Protein AF-A0A8R2BB03-F1 (afdb_monomer_lite)

Organism: Acyrthosiphon pisum (NCBI:txid7029)

Secondary structure (DSSP, 8-state):
-HHHHHHHHHHHHT--HHHHHHHHHHHHHHHHHHHHH-SS--SSHHHHHHT--TTT-HHHHHHHHHHHHS-SSTHHHHHHHHHHHHHS-GGGTT--HHHHHHHHHHHH-TTS---HHHHHHHHHHS--SS----

pLDDT: mean 79.65, std 9.75, range [44.0, 93.25]

Foldseek 3Di:
DVVVVLVVLCVVVVHDSVVLVVVVVVLVVVLVVVQVVDPDDDPDLVVVLVPDDCVSRVSVNVVSVCVVPPPPDCVVVVVLVVVLVVLCDPVCVPPDPVVSVVVSCCVVPVVDDDDPVVVVVVVVPDDDPDDDDD

Radius of gyration: 23.65 Å; chains: 1; bounding box: 50×34×70 Å

Sequence (134 aa):
MMAQFCELISINLNLSEDLVKKYFEGELQLWHTYWTNEKEIPKPSLEAFERCDSETFPIIYNCFLILLTLPATSATAERNFSSLRRLKTWMRSRISEERLNGLALLNCYRNISIDCEEVIDEFAKSKRRMDFVL

Structure (mmCIF, N/CA/C/O backbone):
data_AF-A0A8R2BB03-F1
#
_entry.id   AF-A0A8R2BB03-F1
#
loop_
_atom_site.group_PDB
_atom_site.id
_atom_site.type_symbol
_atom_site.label_atom_id
_atom_site.label_alt_id
_atom_site.label_comp_id
_atom_site.label_asym_id
_atom_site.label_entity_id
_atom_site.label_seq_id
_atom_site.pdbx_PDB_ins_code
_atom_site.Cartn_x
_atom_site.Cartn_y
_atom_site.Cartn_z
_atom_site.occupancy
_atom_site.B_iso_or_equiv
_atom_site.auth_seq_id
_atom_site.auth_comp_id
_atom_site.auth_asym_id
_atom_site.auth_atom_id
_atom_site.pdbx_PDB_model_num
ATOM 1 N N . MET A 1 1 ? 8.710 6.935 9.929 1.00 44.00 1 MET A N 1
ATOM 2 C CA . MET A 1 1 ? 7.558 6.010 9.944 1.00 44.00 1 MET A CA 1
ATOM 3 C C . MET A 1 1 ? 6.254 6.754 10.231 1.00 44.00 1 MET A C 1
ATOM 5 O O . MET A 1 1 ? 5.433 6.782 9.334 1.00 44.00 1 MET A O 1
ATOM 9 N N . MET A 1 2 ? 6.086 7.453 11.369 1.00 45.47 2 MET A N 1
ATOM 10 C CA . MET A 1 2 ? 4.849 8.231 11.626 1.00 45.47 2 MET A CA 1
ATOM 11 C C . MET A 1 2 ? 4.597 9.405 10.665 1.00 45.47 2 MET A C 1
ATOM 13 O O . MET A 1 2 ? 3.457 9.618 10.284 1.00 45.47 2 MET A O 1
ATOM 17 N N . ALA A 1 3 ? 5.633 10.125 10.220 1.00 54.28 3 ALA A N 1
ATOM 18 C CA . ALA A 1 3 ? 5.460 11.224 9.256 1.00 54.28 3 ALA A CA 1
ATOM 19 C C . ALA A 1 3 ? 4.918 10.737 7.896 1.00 54.28 3 ALA A C 1
ATOM 21 O O . ALA A 1 3 ? 3.959 11.288 7.376 1.00 54.28 3 ALA A O 1
ATOM 22 N N . GLN A 1 4 ? 5.460 9.628 7.379 1.00 64.31 4 GLN A N 1
ATOM 23 C CA . GLN A 1 4 ? 4.969 8.997 6.145 1.00 64.31 4 GLN A CA 1
ATOM 24 C C . GLN A 1 4 ? 3.540 8.464 6.291 1.00 64.31 4 GLN A C 1
ATOM 26 O O . GLN A 1 4 ? 2.798 8.424 5.320 1.00 64.31 4 GLN A O 1
ATOM 31 N N . PHE A 1 5 ? 3.154 8.042 7.497 1.00 63.81 5 PHE A N 1
ATOM 32 C CA . PHE A 1 5 ? 1.809 7.550 7.778 1.00 63.81 5 PHE A CA 1
ATOM 33 C C . PHE A 1 5 ? 0.775 8.684 7.747 1.00 63.81 5 PHE A C 1
ATOM 35 O O . PHE A 1 5 ? -0.250 8.556 7.082 1.00 63.81 5 PHE A O 1
ATOM 42 N N . CYS A 1 6 ? 1.073 9.814 8.397 1.00 59.91 6 CYS A N 1
ATOM 43 C CA . CYS A 1 6 ? 0.226 11.006 8.343 1.00 59.91 6 CYS A CA 1
ATOM 44 C C . CYS A 1 6 ? 0.088 11.543 6.914 1.00 59.91 6 CYS A C 1
ATOM 46 O O . CYS A 1 6 ? -1.015 11.868 6.493 1.00 59.91 6 CYS A O 1
ATOM 48 N N . GLU A 1 7 ? 1.179 11.559 6.148 1.00 67.88 7 GLU A N 1
ATOM 49 C CA . GLU A 1 7 ? 1.183 11.999 4.751 1.00 67.88 7 GLU A CA 1
ATOM 50 C C . GLU A 1 7 ? 0.281 11.120 3.865 1.00 67.88 7 GLU A C 1
ATOM 52 O O . GLU A 1 7 ? -0.506 11.628 3.069 1.00 67.88 7 GLU A O 1
ATOM 57 N N . LEU A 1 8 ? 0.316 9.797 4.055 1.00 68.19 8 LEU A N 1
ATOM 58 C CA . LEU A 1 8 ? -0.479 8.834 3.284 1.00 68.19 8 LEU A CA 1
ATOM 59 C C . LEU A 1 8 ? -1.983 8.935 3.594 1.00 68.19 8 LEU A C 1
ATOM 61 O O . LEU A 1 8 ? -2.816 8.799 2.694 1.00 68.19 8 LEU A O 1
ATOM 65 N N . ILE A 1 9 ? -2.330 9.224 4.851 1.00 66.94 9 ILE A N 1
ATOM 66 C CA . ILE A 1 9 ? -3.709 9.508 5.275 1.00 66.94 9 ILE A CA 1
ATOM 67 C C . ILE A 1 9 ? -4.168 10.868 4.737 1.00 66.94 9 ILE A C 1
ATOM 69 O O . ILE A 1 9 ? -5.264 10.966 4.188 1.00 66.94 9 ILE A O 1
ATOM 73 N N . SER A 1 10 ? -3.323 11.898 4.825 1.00 67.38 10 SER A N 1
ATOM 74 C CA . SER A 1 10 ? -3.593 13.231 4.274 1.00 67.38 10 SER A CA 1
ATOM 75 C C . SER A 1 10 ? -3.856 13.204 2.770 1.00 67.38 10 SER A C 1
ATOM 77 O O . SER A 1 10 ? -4.774 13.878 2.309 1.00 67.38 10 SER A O 1
ATOM 79 N N . ILE A 1 11 ? -3.104 12.400 2.011 1.00 69.19 11 ILE A N 1
ATOM 80 C CA . ILE A 1 11 ? -3.303 12.223 0.566 1.00 69.19 11 ILE A CA 1
ATOM 81 C C . ILE A 1 11 ? -4.633 11.518 0.268 1.00 69.19 11 ILE A C 1
ATOM 83 O O . ILE A 1 11 ? -5.375 11.976 -0.595 1.00 69.19 11 ILE A O 1
ATOM 87 N N . ASN A 1 12 ? -4.964 10.434 0.980 1.00 67.81 12 ASN A N 1
ATOM 88 C CA . ASN A 1 12 ? -6.206 9.688 0.728 1.00 67.81 12 ASN A CA 1
ATOM 89 C C . ASN A 1 12 ? -7.467 10.465 1.121 1.00 67.81 12 ASN A C 1
ATOM 91 O O . ASN A 1 12 ? -8.493 10.348 0.458 1.00 67.81 12 ASN A O 1
ATOM 95 N N . LEU A 1 13 ? -7.392 11.263 2.185 1.00 66.06 13 LEU A N 1
ATOM 96 C CA . LEU A 1 13 ? -8.519 12.053 2.682 1.00 66.06 13 LEU A CA 1
ATOM 97 C C . LEU A 1 13 ? -8.535 13.490 2.143 1.00 66.06 13 LEU A C 1
ATOM 99 O O . LEU A 1 13 ? -9.456 14.245 2.443 1.00 66.06 13 LEU A O 1
ATOM 103 N N . ASN A 1 14 ? -7.533 13.875 1.347 1.00 69.38 14 ASN A N 1
ATOM 104 C CA . ASN A 1 14 ? -7.370 15.217 0.789 1.00 69.38 14 ASN A CA 1
ATOM 105 C C . ASN A 1 14 ? -7.417 16.329 1.867 1.00 69.38 14 ASN A C 1
ATOM 107 O O . ASN A 1 14 ? -8.026 17.385 1.685 1.00 69.38 14 ASN A O 1
ATOM 111 N N . LEU A 1 15 ? -6.801 16.064 3.024 1.00 71.25 15 LEU A N 1
ATOM 112 C CA . LEU A 1 15 ? -6.881 16.866 4.252 1.00 71.25 15 LEU A CA 1
ATOM 113 C C . LEU A 1 15 ? -5.483 17.294 4.724 1.00 71.25 15 LEU A C 1
ATOM 115 O O . LEU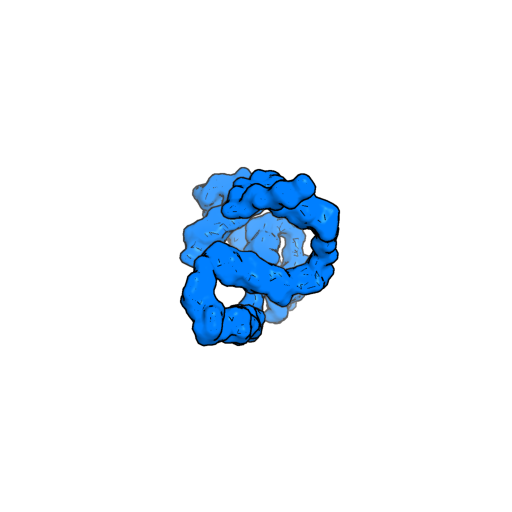 A 1 15 ? -4.524 16.523 4.641 1.00 71.25 15 LEU A O 1
ATOM 119 N N . SER A 1 16 ? -5.358 18.513 5.269 1.00 73.38 16 SER A N 1
ATOM 120 C CA . SER A 1 16 ? -4.085 18.979 5.839 1.00 73.38 16 SER A CA 1
ATOM 121 C C . SER A 1 16 ? -3.707 18.170 7.083 1.00 73.38 16 SER A C 1
ATOM 123 O O . SER A 1 16 ? -4.571 17.749 7.851 1.00 73.38 16 SER A O 1
ATOM 125 N N . GLU A 1 17 ? -2.409 17.962 7.298 1.00 69.12 17 GLU A N 1
ATOM 126 C CA . GLU A 1 17 ? -1.888 17.076 8.350 1.00 69.12 17 GLU A CA 1
ATOM 127 C C . GLU A 1 17 ? -2.360 17.474 9.767 1.00 69.12 17 GLU A C 1
ATOM 129 O O . GLU A 1 17 ? -2.630 16.619 10.613 1.00 69.12 17 GLU A O 1
ATOM 134 N N . ASP A 1 18 ? -2.536 18.775 10.013 1.00 71.88 18 ASP A N 1
ATOM 135 C CA . ASP A 1 18 ? -3.055 19.304 11.280 1.00 71.88 18 ASP A CA 1
ATOM 136 C C . ASP A 1 18 ? -4.559 19.056 11.458 1.00 71.88 18 ASP A C 1
ATOM 138 O O . ASP A 1 18 ? -5.017 18.775 12.569 1.00 71.88 18 ASP A O 1
ATOM 142 N N . LEU A 1 19 ? -5.335 19.114 10.370 1.00 69.31 19 LEU A N 1
ATOM 143 C CA . LEU A 1 19 ? -6.753 18.758 10.403 1.00 69.31 19 LEU A CA 1
ATOM 144 C C . LEU A 1 19 ? -6.918 17.253 10.625 1.00 69.31 19 LEU A C 1
ATOM 146 O O . LEU A 1 19 ? -7.742 16.865 11.448 1.00 69.31 19 LEU A O 1
ATOM 150 N N . VAL A 1 20 ? -6.096 16.415 9.982 1.00 73.12 20 VAL A N 1
ATOM 151 C CA . VAL A 1 20 ? -6.109 14.957 10.189 1.00 73.12 20 VAL A CA 1
ATOM 152 C C . VAL A 1 20 ? -5.905 14.613 11.662 1.00 73.12 20 VAL A C 1
ATOM 154 O O . VAL A 1 20 ? -6.687 13.843 12.206 1.00 73.12 20 VAL A O 1
ATOM 157 N N . LYS A 1 21 ? -4.926 15.221 12.345 1.00 74.00 21 LYS A N 1
ATOM 158 C CA . LYS A 1 21 ? -4.700 14.975 13.784 1.00 74.00 21 LYS A CA 1
ATOM 159 C C . LYS A 1 21 ? -5.911 15.348 14.637 1.00 74.00 21 LYS A C 1
ATOM 161 O O . LYS A 1 21 ? -6.286 14.593 15.530 1.00 74.00 21 LYS A O 1
ATOM 166 N N . LYS A 1 22 ? -6.534 16.492 14.345 1.00 77.88 22 LYS A N 1
ATOM 167 C CA . LYS A 1 22 ? -7.698 16.984 15.090 1.00 77.88 22 LYS A CA 1
ATOM 168 C C . LYS A 1 22 ? -8.935 16.105 14.886 1.00 77.88 22 LYS A C 1
ATOM 170 O O . LYS A 1 22 ? -9.626 15.798 15.853 1.00 77.88 22 LYS A O 1
ATOM 175 N N . TYR A 1 23 ? -9.219 15.707 13.646 1.00 81.56 23 TYR A N 1
ATOM 176 C CA . TYR A 1 23 ? -10.336 14.809 13.346 1.00 81.56 23 TYR A CA 1
ATOM 177 C C . TYR A 1 23 ? -10.081 13.399 13.876 1.00 81.56 23 TYR A C 1
ATOM 179 O O . TYR A 1 23 ? -10.992 12.794 14.429 1.00 81.56 23 TYR A O 1
ATOM 187 N N . PHE A 1 24 ? -8.838 12.918 13.799 1.00 84.31 24 PHE A N 1
ATOM 188 C CA . PHE A 1 24 ? -8.456 11.602 14.298 1.00 84.31 24 PHE A CA 1
ATOM 189 C C . PHE A 1 24 ? -8.719 11.450 15.794 1.00 84.31 24 PHE A C 1
ATOM 191 O O . PHE A 1 24 ? -9.259 10.433 16.208 1.00 84.31 24 PHE A O 1
ATOM 198 N N . GLU A 1 25 ? -8.381 12.451 16.611 1.00 84.06 25 GLU A N 1
ATOM 199 C CA . GLU A 1 25 ? -8.615 12.374 18.056 1.00 84.06 25 GLU A CA 1
ATOM 200 C C . GLU A 1 25 ? -10.112 12.292 18.395 1.00 84.06 25 GLU A C 1
ATOM 202 O O . GLU A 1 25 ? -10.515 11.462 19.211 1.00 84.06 25 GLU A O 1
ATOM 207 N N . GLY A 1 26 ? -10.948 13.093 17.725 1.00 86.56 26 GLY A N 1
ATOM 208 C CA . GLY A 1 26 ? -12.401 13.048 17.907 1.00 86.56 26 GLY A CA 1
ATOM 209 C C . GLY A 1 26 ? -13.017 11.733 17.425 1.00 86.56 26 GLY A C 1
ATOM 210 O O . GLY A 1 26 ? -13.849 11.141 18.111 1.00 86.56 26 GLY A O 1
ATOM 211 N N . GLU A 1 27 ? -12.572 11.237 16.274 1.00 88.56 27 GLU A N 1
ATOM 212 C CA . GLU A 1 27 ? -13.027 9.971 15.705 1.00 88.56 27 GLU A CA 1
ATOM 213 C C . GLU A 1 27 ? -12.604 8.776 16.573 1.00 88.56 27 GLU A C 1
ATOM 215 O O . GLU A 1 27 ? -13.401 7.875 16.824 1.00 88.56 27 GLU A O 1
ATOM 220 N N . LEU A 1 28 ? -11.387 8.802 17.124 1.00 87.06 28 LEU A N 1
ATOM 221 C CA . LEU A 1 28 ? -10.874 7.781 18.036 1.00 87.06 28 LEU A CA 1
ATOM 222 C C . LEU A 1 28 ? -11.648 7.753 19.357 1.00 87.06 28 LEU A C 1
ATOM 224 O O . LEU A 1 28 ? -11.931 6.674 19.877 1.00 87.06 28 LEU A O 1
ATOM 228 N N . GLN A 1 29 ? -12.037 8.917 19.883 1.00 87.81 29 GLN A N 1
ATOM 229 C CA . GLN A 1 29 ? -12.924 8.996 21.044 1.00 87.81 29 GLN A CA 1
ATOM 230 C C . GLN A 1 29 ? -14.306 8.414 20.733 1.00 87.81 29 GLN A C 1
ATOM 232 O O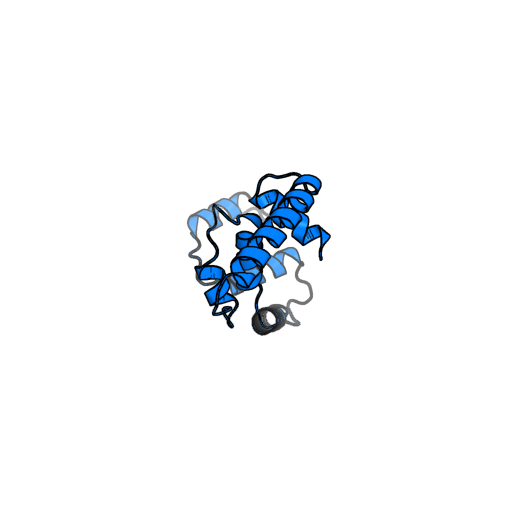 . GLN A 1 29 ? -14.800 7.594 21.505 1.00 87.81 29 GLN A O 1
ATOM 237 N N . LEU A 1 30 ? -14.904 8.775 19.594 1.00 87.94 30 LEU A N 1
ATOM 238 C CA . LEU 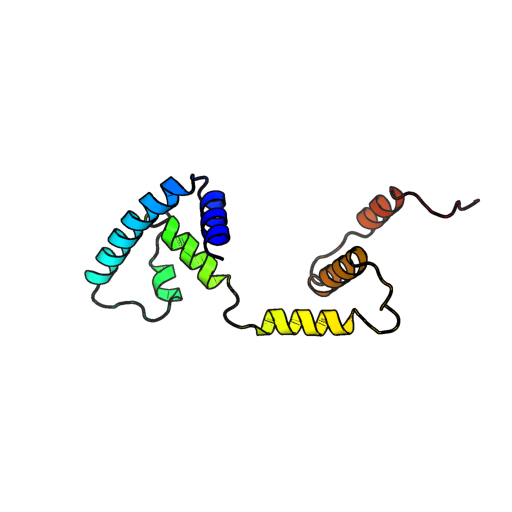A 1 30 ? -16.193 8.227 19.161 1.00 87.94 30 LEU A CA 1
ATOM 239 C C . LEU A 1 30 ? -16.127 6.704 19.005 1.00 87.94 30 LEU A C 1
ATOM 241 O O . LEU A 1 30 ? -16.967 5.992 19.555 1.00 87.94 30 LEU A O 1
ATOM 245 N N . TRP A 1 31 ? -15.090 6.193 18.350 1.00 87.50 31 TRP A N 1
ATOM 246 C CA . TRP A 1 31 ? -14.862 4.762 18.174 1.00 87.50 31 TRP A CA 1
ATOM 247 C C . TRP A 1 31 ? -14.656 4.032 19.501 1.00 87.50 31 TRP A C 1
ATOM 249 O O . TRP A 1 31 ? -15.230 2.970 19.729 1.00 87.50 31 TRP A O 1
ATOM 259 N N . HIS A 1 32 ? -13.897 4.620 20.428 1.00 85.94 32 HIS A N 1
ATOM 260 C CA . HIS A 1 32 ? -13.760 4.076 21.775 1.00 85.94 32 HIS A CA 1
ATOM 261 C C . HIS A 1 32 ? -15.119 4.020 22.486 1.00 85.94 32 HIS A C 1
ATOM 263 O O . HIS A 1 32 ? -15.465 2.992 23.064 1.00 85.94 32 HIS A O 1
ATOM 269 N N . THR A 1 33 ? -15.919 5.091 22.414 1.00 86.56 33 THR A N 1
ATOM 270 C CA . THR A 1 33 ? -17.257 5.097 23.025 1.00 86.56 33 THR A CA 1
ATOM 271 C C . THR A 1 33 ? -18.201 4.071 22.400 1.00 86.56 33 THR A C 1
ATOM 273 O O . THR A 1 33 ? -18.945 3.416 23.131 1.00 86.56 33 THR A O 1
ATOM 276 N N . TYR A 1 34 ? -18.132 3.884 21.078 1.00 86.56 34 TYR A N 1
ATOM 277 C CA . TYR A 1 34 ? -18.886 2.871 20.342 1.00 86.56 34 TYR A CA 1
ATOM 278 C C . TYR A 1 34 ? -18.630 1.478 20.935 1.00 86.56 34 TYR A C 1
ATOM 280 O O . TYR A 1 34 ? -19.564 0.830 21.407 1.00 86.56 34 TYR A O 1
ATOM 288 N N . TRP A 1 35 ? -17.358 1.092 21.076 1.00 83.25 35 TRP A N 1
ATOM 289 C CA . TRP A 1 35 ? -16.987 -0.211 21.636 1.00 83.25 35 TRP A CA 1
ATOM 290 C C . TRP A 1 35 ? -17.250 -0.362 23.131 1.00 83.25 35 TRP A C 1
ATOM 292 O O . TRP A 1 35 ? -17.572 -1.459 23.576 1.00 83.25 35 TRP A O 1
ATOM 302 N N . THR A 1 36 ? -17.145 0.705 23.929 1.00 83.50 36 THR A N 1
ATOM 303 C CA . THR A 1 36 ? -17.463 0.618 25.368 1.00 83.50 36 THR A CA 1
ATOM 304 C C . THR A 1 36 ? -18.944 0.381 25.650 1.00 83.50 36 THR A C 1
ATOM 306 O O . THR A 1 36 ? -19.285 -0.138 26.711 1.00 83.50 36 THR A O 1
ATOM 309 N N . ASN A 1 37 ? -19.820 0.767 24.720 1.00 81.12 37 ASN A N 1
ATOM 310 C CA . ASN A 1 37 ? -21.260 0.545 24.832 1.00 81.12 37 ASN A CA 1
ATOM 311 C C . ASN A 1 37 ? -21.683 -0.833 24.298 1.00 81.12 37 ASN A C 1
ATOM 313 O O . ASN A 1 37 ? -22.800 -1.285 24.565 1.00 81.12 37 ASN A O 1
ATOM 317 N N . GLU A 1 38 ? -20.805 -1.513 23.563 1.00 81.38 38 GLU A N 1
ATOM 318 C CA . GLU A 1 38 ? -21.046 -2.839 23.010 1.00 81.38 38 GLU A CA 1
ATOM 319 C C . GLU A 1 38 ? -20.648 -3.939 24.003 1.00 81.38 38 GLU A C 1
ATOM 321 O O . GLU A 1 38 ? -19.668 -3.842 24.739 1.00 81.38 38 GLU A O 1
ATOM 326 N N . LYS A 1 39 ? -21.441 -5.016 24.054 1.00 70.25 39 LYS A N 1
ATOM 327 C CA . LYS A 1 39 ? -21.235 -6.113 25.019 1.00 70.25 39 LYS A CA 1
ATOM 328 C C . LYS A 1 39 ? -20.127 -7.081 24.605 1.00 70.25 39 LYS A C 1
ATOM 330 O O . LYS A 1 39 ? -19.562 -7.755 25.463 1.00 70.25 39 LYS A O 1
ATOM 335 N N . GLU A 1 40 ? -19.836 -7.164 23.309 1.00 73.69 40 GLU A N 1
ATOM 336 C CA . GLU A 1 40 ? -18.851 -8.083 22.742 1.00 73.69 40 GLU A CA 1
ATOM 337 C C . GLU A 1 40 ? -17.855 -7.315 21.878 1.00 73.69 40 GLU A C 1
ATOM 339 O O . GLU A 1 40 ? -18.155 -6.893 20.764 1.00 73.69 40 GLU A O 1
ATOM 344 N N . ILE A 1 41 ? -16.645 -7.147 22.409 1.00 74.81 41 ILE A N 1
ATOM 345 C CA . ILE A 1 41 ? -15.540 -6.534 21.677 1.00 74.81 41 ILE A CA 1
ATOM 346 C C . ILE A 1 41 ? -14.997 -7.576 20.683 1.00 74.81 41 ILE A C 1
ATOM 348 O O . ILE A 1 41 ? -14.637 -8.683 21.111 1.00 74.81 41 ILE A O 1
ATOM 352 N N . PRO A 1 42 ? -14.913 -7.258 19.379 1.00 73.38 42 PRO A N 1
ATOM 353 C CA . PRO A 1 42 ? -14.353 -8.140 18.371 1.00 73.38 42 PRO A CA 1
ATOM 354 C C . PRO A 1 42 ? -12.901 -8.440 18.716 1.00 73.38 42 PRO A C 1
ATOM 356 O O . PRO A 1 42 ? -12.102 -7.553 19.021 1.00 73.38 42 PRO A O 1
ATOM 359 N N . LYS A 1 43 ? -12.558 -9.724 18.685 1.00 73.06 43 LYS A N 1
ATOM 360 C CA . LYS A 1 43 ? -11.205 -10.201 19.005 1.00 73.06 43 LYS A CA 1
ATOM 361 C C . LYS A 1 43 ? -10.270 -10.133 17.794 1.00 73.06 43 LYS A C 1
ATOM 363 O O . LYS A 1 43 ? -9.106 -9.775 17.977 1.00 73.06 43 LYS A O 1
ATOM 368 N N . PRO A 1 44 ? -10.719 -10.456 16.566 1.00 78.75 44 PRO A N 1
ATOM 369 C CA . PRO A 1 44 ? -9.941 -10.219 15.360 1.00 78.75 44 PRO A CA 1
ATOM 370 C C . PRO A 1 44 ? -10.063 -8.758 14.918 1.00 78.75 44 PRO A C 1
ATOM 372 O O . PRO A 1 44 ? -11.155 -8.194 14.882 1.00 78.75 44 PRO A O 1
ATOM 375 N N . SER A 1 45 ? -8.956 -8.180 14.453 1.00 71.50 45 SER A N 1
ATOM 376 C CA . SER A 1 45 ? -8.961 -6.872 13.785 1.00 71.50 45 SER A CA 1
ATOM 377 C C . SER A 1 45 ? -9.852 -6.839 12.535 1.00 71.50 45 SER A C 1
ATOM 379 O O . SER A 1 45 ? -10.363 -5.781 12.188 1.00 71.50 45 SER A O 1
ATOM 381 N N . LEU A 1 46 ? -10.074 -7.987 11.882 1.00 78.12 46 LEU A N 1
ATOM 382 C CA . LEU A 1 46 ? -10.963 -8.110 10.723 1.00 78.12 46 LEU A CA 1
ATOM 383 C C . LEU A 1 46 ? -12.442 -7.917 11.092 1.00 78.12 46 LEU A C 1
ATOM 385 O O . LEU A 1 46 ? -13.160 -7.225 10.386 1.00 78.12 46 LEU A O 1
ATOM 389 N N . GLU A 1 47 ? -12.882 -8.468 12.223 1.00 81.38 47 GLU A N 1
ATOM 390 C CA . GLU A 1 47 ? -14.267 -8.317 12.693 1.00 81.38 47 GLU A CA 1
ATOM 391 C C . GLU A 1 47 ? -14.539 -6.868 13.139 1.00 81.38 47 GLU A C 1
ATOM 393 O O . GLU A 1 47 ? -15.624 -6.331 12.929 1.00 81.38 47 GLU A O 1
ATOM 398 N N . ALA A 1 48 ? -13.523 -6.199 13.701 1.00 81.94 48 ALA A N 1
ATOM 399 C CA . ALA A 1 48 ? -13.586 -4.769 14.000 1.00 81.94 48 ALA A CA 1
ATOM 400 C C . ALA A 1 48 ? -13.660 -3.907 12.727 1.00 81.94 48 ALA A C 1
ATOM 402 O O . ALA A 1 48 ? -14.341 -2.884 12.726 1.00 81.94 48 ALA A O 1
ATOM 403 N N . PHE A 1 49 ? -12.988 -4.325 11.650 1.00 83.62 49 PHE A N 1
ATOM 404 C CA . PHE A 1 49 ? -13.048 -3.655 10.352 1.00 83.62 49 PHE A CA 1
ATOM 405 C C . PHE A 1 49 ? -14.416 -3.805 9.679 1.00 83.62 49 PHE A C 1
ATOM 407 O O . PHE A 1 49 ? -14.939 -2.822 9.173 1.00 83.62 49 PHE A O 1
ATOM 414 N N . GLU A 1 50 ? -15.034 -4.988 9.717 1.00 81.88 50 GLU A N 1
ATOM 415 C CA . GLU A 1 50 ? -16.367 -5.212 9.125 1.00 81.88 50 GLU A CA 1
ATOM 416 C C . GLU A 1 50 ? -17.467 -4.349 9.761 1.00 81.88 50 GLU A C 1
ATOM 418 O O . GLU A 1 50 ? -18.454 -4.019 9.110 1.00 81.88 50 GLU A O 1
ATOM 423 N N . ARG A 1 51 ? -17.294 -3.967 11.031 1.00 82.19 51 ARG A N 1
ATOM 424 C CA . ARG A 1 51 ? -18.200 -3.063 11.757 1.00 82.19 51 ARG A CA 1
ATOM 425 C C . ARG A 1 51 ? -17.806 -1.587 11.635 1.00 82.19 51 ARG A C 1
ATOM 427 O O . ARG A 1 51 ? -18.521 -0.724 12.137 1.00 82.19 51 ARG A O 1
ATOM 434 N N . CYS A 1 52 ? -16.676 -1.290 10.995 1.00 84.44 52 CYS A N 1
ATOM 435 C CA . CYS A 1 52 ? -16.214 0.067 10.747 1.00 84.44 52 CYS A CA 1
ATOM 436 C C . CYS A 1 52 ? -16.822 0.581 9.439 1.00 84.44 52 CYS A C 1
ATOM 438 O O . CYS A 1 52 ? -16.411 0.184 8.350 1.00 84.44 52 CYS A O 1
ATOM 440 N N . ASP A 1 53 ? -17.804 1.470 9.552 1.00 84.75 53 ASP A N 1
ATOM 441 C CA . ASP A 1 53 ? -18.380 2.147 8.396 1.00 84.75 53 ASP A CA 1
ATOM 442 C C . ASP A 1 53 ? -17.470 3.289 7.910 1.00 84.75 53 ASP A C 1
ATOM 444 O O . ASP A 1 53 ? -17.034 4.133 8.697 1.00 84.75 53 ASP A O 1
ATOM 448 N N . SER A 1 54 ? -17.193 3.331 6.604 1.00 81.50 54 SER A N 1
ATOM 449 C CA . SER A 1 54 ? -16.262 4.297 6.009 1.00 81.50 54 SER A CA 1
ATOM 450 C C . SER A 1 54 ? -16.789 5.733 5.978 1.00 81.50 54 SER A C 1
ATOM 452 O O . SER A 1 54 ? -15.988 6.659 5.863 1.00 81.50 54 SER A O 1
ATOM 454 N N . GLU A 1 55 ? -18.108 5.937 6.057 1.00 79.94 55 GLU A N 1
ATOM 455 C CA . GLU A 1 55 ? -18.698 7.283 6.119 1.00 79.94 55 GLU A CA 1
ATOM 456 C C . GLU A 1 55 ? -18.652 7.842 7.543 1.00 79.94 55 GLU A C 1
ATOM 458 O O . GLU A 1 55 ? -18.374 9.024 7.747 1.00 79.94 55 GLU A O 1
ATOM 463 N N . THR A 1 56 ? -18.886 6.978 8.531 1.00 82.25 56 THR A N 1
ATOM 464 C CA . THR A 1 56 ? -18.903 7.351 9.950 1.00 82.25 56 THR A CA 1
ATOM 465 C C . THR A 1 56 ? -17.494 7.487 10.532 1.00 82.25 56 THR A C 1
ATOM 467 O O . THR A 1 56 ? -17.239 8.393 11.327 1.00 82.25 56 THR A O 1
ATOM 470 N N . PHE A 1 57 ? -16.574 6.604 10.130 1.00 85.62 57 PHE A N 1
ATOM 471 C CA . PHE A 1 57 ? -15.208 6.530 10.652 1.00 85.62 57 PHE A CA 1
ATOM 472 C C . PHE A 1 57 ? -14.158 6.506 9.520 1.00 85.62 57 PHE A C 1
ATOM 474 O O . PHE A 1 57 ? -13.448 5.511 9.336 1.00 85.62 57 PHE A O 1
ATOM 481 N N . PRO A 1 58 ? -14.033 7.587 8.730 1.00 84.12 58 PRO A N 1
ATOM 482 C CA . PRO A 1 58 ? -13.174 7.612 7.547 1.00 84.12 58 PRO A CA 1
ATOM 483 C C . PRO A 1 58 ? -11.674 7.483 7.860 1.00 84.12 58 PRO A C 1
ATOM 485 O O . PRO A 1 58 ? -10.931 6.881 7.077 1.00 84.12 58 PRO A O 1
ATOM 488 N N . ILE A 1 59 ? -11.183 8.032 8.976 1.00 83.50 59 ILE A N 1
ATOM 489 C CA . ILE A 1 59 ? -9.756 7.962 9.324 1.00 83.50 59 ILE A CA 1
ATOM 490 C C . ILE A 1 59 ? -9.423 6.582 9.892 1.00 83.50 59 ILE A C 1
ATOM 492 O O . ILE A 1 59 ? -8.418 5.978 9.512 1.00 83.50 59 ILE A O 1
ATOM 496 N N . ILE A 1 60 ? -10.270 6.049 10.769 1.00 85.75 60 ILE A N 1
ATOM 497 C CA . ILE A 1 60 ? -10.084 4.729 11.379 1.00 85.75 60 ILE A CA 1
ATOM 498 C C . ILE A 1 60 ? -10.228 3.628 10.328 1.00 85.75 60 ILE A C 1
ATOM 500 O O . ILE A 1 60 ? -9.429 2.690 10.323 1.00 85.75 60 ILE A O 1
ATOM 504 N N . TYR A 1 61 ? -11.165 3.765 9.389 1.00 86.56 61 TYR A N 1
ATOM 505 C CA . TYR A 1 61 ? -11.297 2.861 8.248 1.00 86.56 61 TYR A CA 1
ATOM 506 C C . TYR A 1 61 ? -10.010 2.806 7.412 1.00 86.56 61 TYR A C 1
ATOM 508 O O . TYR A 1 61 ? -9.503 1.724 7.111 1.00 86.56 61 TYR A O 1
ATOM 516 N N . ASN A 1 62 ? -9.404 3.959 7.114 1.00 83.06 62 ASN A N 1
ATOM 517 C CA . ASN A 1 62 ? -8.114 4.010 6.420 1.00 83.06 62 ASN A CA 1
ATOM 518 C C . ASN A 1 62 ? -6.970 3.400 7.243 1.00 83.06 62 ASN A C 1
ATOM 520 O O . ASN A 1 62 ? -6.124 2.694 6.694 1.00 83.06 62 ASN A O 1
ATOM 524 N N . CYS A 1 63 ? -6.955 3.602 8.562 1.00 82.38 63 CYS A N 1
ATOM 525 C CA . CYS A 1 63 ? -6.002 2.930 9.446 1.00 82.38 63 CYS A CA 1
ATOM 526 C C . CYS A 1 63 ? -6.140 1.401 9.374 1.00 82.38 63 CYS A C 1
ATOM 528 O O . CYS A 1 63 ? -5.127 0.702 9.307 1.00 82.38 63 CYS A O 1
ATOM 530 N N . PHE A 1 64 ? -7.368 0.874 9.336 1.00 84.88 64 PHE A N 1
ATOM 531 C CA . PHE A 1 64 ? -7.605 -0.556 9.144 1.00 84.88 64 PHE A CA 1
ATOM 532 C C . PHE A 1 64 ? -7.164 -1.041 7.763 1.00 84.88 64 PHE A C 1
ATOM 534 O O . PHE A 1 64 ? -6.520 -2.084 7.681 1.00 84.88 64 PHE A O 1
ATOM 541 N N . LEU A 1 65 ? -7.430 -0.291 6.691 1.00 83.75 65 LEU A N 1
ATOM 542 C CA . LEU A 1 65 ? -6.929 -0.628 5.355 1.00 83.75 65 LEU A CA 1
ATOM 543 C C . LEU A 1 65 ? -5.403 -0.726 5.336 1.00 83.75 65 LEU A C 1
ATOM 545 O O . LEU A 1 65 ? -4.852 -1.682 4.791 1.00 83.75 65 LEU A O 1
ATOM 549 N N . ILE A 1 66 ? -4.705 0.215 5.971 1.00 81.25 66 ILE A N 1
ATOM 550 C CA . ILE A 1 66 ? -3.245 0.157 6.087 1.00 81.25 66 ILE A CA 1
ATOM 551 C C . ILE A 1 66 ? -2.827 -1.069 6.908 1.00 81.25 66 ILE A C 1
ATOM 553 O O . ILE A 1 66 ? -1.953 -1.818 6.483 1.00 81.25 66 ILE A O 1
ATOM 557 N N . LEU A 1 67 ? -3.474 -1.335 8.045 1.00 81.12 67 LEU A N 1
ATOM 558 C CA . LEU A 1 67 ? -3.172 -2.502 8.878 1.00 81.12 67 LEU A CA 1
ATOM 559 C C . LEU A 1 67 ? -3.359 -3.830 8.124 1.00 81.12 67 LEU A C 1
ATOM 561 O O . LEU A 1 67 ? -2.545 -4.737 8.280 1.00 81.12 67 LEU A O 1
ATOM 565 N N . LEU A 1 68 ? -4.412 -3.941 7.312 1.00 79.62 68 LEU A N 1
ATOM 566 C CA . LEU A 1 68 ? -4.738 -5.142 6.539 1.00 79.62 68 LEU A CA 1
ATOM 567 C C . LEU A 1 68 ? -3.854 -5.309 5.295 1.00 79.62 68 LEU A C 1
ATOM 569 O O . LEU A 1 68 ? -3.599 -6.433 4.868 1.00 79.62 68 LEU A O 1
ATOM 573 N N . THR A 1 69 ? -3.384 -4.208 4.707 1.00 80.31 69 THR A N 1
ATOM 574 C CA . THR A 1 69 ? -2.484 -4.232 3.540 1.00 80.31 69 THR A CA 1
ATOM 575 C C . THR A 1 69 ? -1.019 -4.392 3.926 1.00 80.31 69 THR A C 1
ATOM 577 O O . THR A 1 69 ? -0.224 -4.891 3.124 1.00 80.31 69 THR A O 1
ATOM 580 N N . LEU A 1 70 ? -0.646 -4.016 5.153 1.00 76.81 70 LEU A N 1
ATOM 581 C CA . LEU A 1 70 ? 0.685 -4.274 5.673 1.00 76.81 70 LEU A CA 1
ATOM 582 C C . LEU A 1 70 ? 0.895 -5.790 5.781 1.00 76.81 70 LEU A C 1
ATOM 584 O O . LEU A 1 70 ? 0.123 -6.488 6.442 1.00 76.81 70 LEU A O 1
ATOM 588 N N . PRO A 1 71 ? 1.945 -6.336 5.149 1.00 65.88 71 PRO A N 1
ATOM 589 C CA . PRO A 1 71 ? 2.212 -7.757 5.240 1.00 65.88 71 PRO A CA 1
ATOM 590 C C . PRO A 1 71 ? 2.507 -8.113 6.700 1.00 65.88 71 PRO A C 1
ATOM 592 O O . PRO A 1 71 ? 3.506 -7.676 7.265 1.00 65.88 71 PRO A O 1
ATOM 595 N N . ALA A 1 72 ? 1.655 -8.951 7.298 1.00 65.62 72 ALA A N 1
ATOM 596 C CA . ALA A 1 72 ? 1.807 -9.403 8.684 1.00 65.62 72 ALA A CA 1
ATOM 597 C C . ALA A 1 72 ? 3.118 -10.176 8.935 1.00 65.62 72 ALA A C 1
ATOM 599 O O . ALA A 1 72 ? 3.511 -10.388 10.079 1.00 65.62 72 ALA A O 1
ATOM 600 N N . THR A 1 73 ? 3.799 -10.617 7.870 1.00 74.12 73 THR A N 1
ATOM 601 C CA . THR A 1 73 ? 5.062 -11.357 7.945 1.00 74.12 73 THR A CA 1
ATOM 602 C C . THR A 1 73 ? 6.095 -10.812 6.960 1.00 74.12 73 THR A C 1
ATOM 604 O O . THR A 1 73 ? 5.768 -10.342 5.869 1.00 74.12 73 THR A O 1
ATOM 607 N N . SER A 1 74 ? 7.375 -10.957 7.306 1.00 76.00 74 SER A N 1
ATOM 608 C CA . SER A 1 74 ? 8.508 -10.654 6.422 1.00 76.00 74 SER A CA 1
ATOM 609 C C . SER A 1 74 ? 8.626 -11.611 5.231 1.00 76.00 74 SER A C 1
ATOM 611 O O . SER A 1 74 ? 9.406 -11.345 4.318 1.00 76.00 74 SER A O 1
ATOM 613 N N . ALA A 1 75 ? 7.844 -12.696 5.186 1.00 80.44 75 ALA A N 1
ATOM 614 C CA . ALA A 1 75 ? 7.977 -13.773 4.206 1.00 80.44 75 ALA A CA 1
ATOM 615 C C . ALA A 1 75 ? 7.906 -13.289 2.746 1.00 80.44 75 ALA A C 1
ATOM 617 O O . ALA A 1 75 ? 8.646 -13.776 1.890 1.00 80.44 75 ALA A O 1
ATOM 618 N N . THR A 1 76 ? 7.048 -12.310 2.440 1.00 78.38 76 THR A N 1
ATOM 619 C CA . THR A 1 76 ? 6.959 -11.729 1.088 1.00 78.38 76 THR A CA 1
ATOM 620 C C . THR A 1 76 ? 8.212 -10.926 0.740 1.00 78.38 76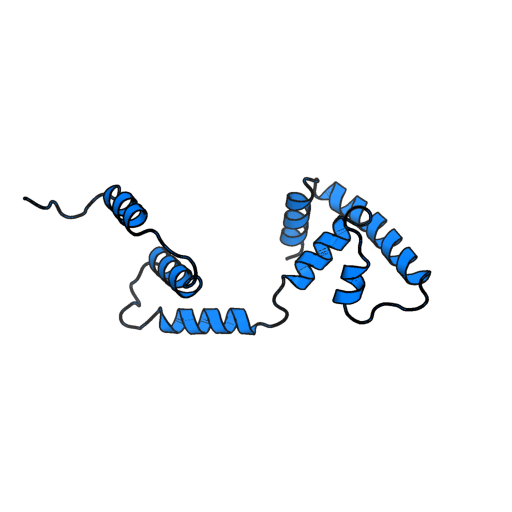 THR A C 1
ATOM 622 O O . THR A 1 76 ? 8.752 -11.074 -0.357 1.00 78.38 76 THR A O 1
ATOM 625 N N . ALA A 1 77 ? 8.726 -10.129 1.681 1.00 79.94 77 ALA A N 1
ATOM 626 C CA . ALA A 1 77 ? 9.971 -9.391 1.493 1.00 79.94 77 ALA A CA 1
ATOM 627 C C . ALA A 1 77 ? 11.164 -10.350 1.338 1.00 79.94 77 ALA A C 1
ATOM 629 O O . ALA A 1 77 ? 11.948 -10.210 0.403 1.00 79.94 77 ALA A O 1
ATOM 630 N N . GLU A 1 78 ? 11.264 -11.380 2.180 1.00 82.56 78 GLU A N 1
ATOM 631 C CA . GLU A 1 78 ? 12.296 -12.422 2.099 1.00 82.56 78 GLU A CA 1
ATOM 632 C C . GLU A 1 78 ? 12.249 -13.185 0.773 1.00 82.56 78 GLU A C 1
ATOM 634 O O . GLU A 1 78 ? 13.289 -13.417 0.151 1.00 82.56 78 GLU A O 1
ATOM 639 N N . ARG A 1 79 ? 11.047 -13.526 0.286 1.00 83.12 79 ARG A N 1
ATOM 640 C CA . ARG A 1 79 ? 10.859 -14.125 -1.041 1.00 83.12 79 ARG A CA 1
ATOM 641 C C . ARG A 1 79 ? 11.380 -13.196 -2.137 1.00 83.12 79 ARG A C 1
ATOM 643 O O . ARG A 1 79 ? 12.107 -13.660 -3.014 1.00 83.12 79 ARG A O 1
ATOM 650 N N . ASN A 1 80 ? 11.075 -11.901 -2.065 1.00 83.31 80 ASN A N 1
ATOM 651 C CA . ASN A 1 80 ? 11.555 -10.910 -3.030 1.00 83.31 80 ASN A CA 1
ATOM 652 C C . ASN A 1 80 ? 13.083 -10.760 -2.983 1.00 83.31 80 ASN A C 1
ATOM 654 O O . ASN A 1 80 ? 13.727 -10.775 -4.031 1.00 83.31 80 ASN A O 1
ATOM 658 N N . PHE A 1 81 ? 13.694 -10.719 -1.795 1.00 83.12 81 PHE A N 1
ATOM 659 C CA . PHE A 1 81 ? 15.154 -10.691 -1.647 1.00 83.12 81 PHE A CA 1
ATOM 660 C C . PHE A 1 81 ? 15.823 -11.984 -2.130 1.00 83.12 81 PHE A C 1
ATOM 662 O O . PHE A 1 81 ? 16.881 -11.934 -2.762 1.00 83.12 81 PHE A O 1
ATOM 669 N N . SER A 1 82 ? 15.201 -13.143 -1.902 1.00 86.38 82 SER A N 1
ATOM 670 C CA . SER A 1 82 ? 15.657 -14.425 -2.451 1.00 86.38 82 SER A CA 1
ATOM 671 C C . SER A 1 82 ? 15.628 -14.415 -3.982 1.00 86.38 82 SER A C 1
ATOM 673 O O . SER A 1 82 ? 16.599 -14.828 -4.620 1.00 86.38 82 SER A O 1
ATOM 675 N N . SER A 1 83 ? 14.553 -13.902 -4.586 1.00 86.69 83 SER A N 1
ATOM 676 C CA . SER A 1 83 ? 14.435 -13.738 -6.040 1.00 86.69 83 SER A CA 1
ATOM 677 C C . SER A 1 83 ? 15.467 -12.752 -6.588 1.00 86.69 83 SER A C 1
ATOM 679 O O . SER A 1 83 ? 16.162 -13.067 -7.553 1.00 86.69 83 SER A O 1
ATOM 681 N N . LEU A 1 84 ? 15.659 -11.605 -5.932 1.00 87.75 84 LEU A N 1
ATOM 682 C CA . LEU A 1 84 ? 16.688 -10.622 -6.286 1.00 87.75 84 LEU A CA 1
ATOM 683 C C . LEU A 1 84 ? 18.095 -11.219 -6.240 1.00 87.75 84 LEU A C 1
ATOM 685 O O . LEU A 1 84 ? 18.886 -11.000 -7.156 1.00 87.75 84 LEU A O 1
ATOM 689 N N . ARG A 1 85 ? 18.402 -12.029 -5.222 1.00 85.88 85 ARG A N 1
ATOM 690 C CA . ARG A 1 85 ? 19.691 -12.725 -5.114 1.00 85.88 85 ARG A CA 1
ATOM 691 C C . ARG A 1 85 ? 19.916 -13.713 -6.262 1.00 85.88 85 ARG A C 1
ATOM 693 O O . ARG A 1 85 ? 21.051 -13.877 -6.696 1.00 85.88 85 ARG A O 1
ATOM 700 N N . ARG A 1 86 ? 18.855 -14.334 -6.789 1.00 85.75 86 ARG A N 1
ATOM 701 C CA . ARG A 1 86 ? 18.931 -15.186 -7.992 1.00 85.75 86 ARG A CA 1
ATOM 702 C C . ARG A 1 86 ? 19.085 -14.372 -9.277 1.00 85.75 86 ARG A C 1
ATOM 704 O O . ARG A 1 86 ? 19.766 -14.823 -10.192 1.00 85.75 86 ARG A O 1
ATOM 711 N N . LEU A 1 87 ? 18.479 -13.187 -9.361 1.00 87.06 87 LEU A N 1
ATOM 712 C CA . LEU A 1 87 ? 18.624 -12.286 -10.511 1.00 87.06 87 LEU A CA 1
ATOM 713 C C . LEU A 1 87 ? 20.037 -11.684 -10.584 1.00 87.06 87 LEU A C 1
ATOM 715 O O . LEU A 1 87 ? 20.650 -11.671 -11.657 1.00 87.06 87 LEU A O 1
ATOM 719 N N . LYS A 1 88 ? 20.575 -11.248 -9.438 1.00 84.69 88 LYS A N 1
ATOM 720 C CA . LYS A 1 88 ? 21.919 -10.674 -9.280 1.00 84.69 88 LYS A CA 1
ATOM 721 C C . LYS A 1 88 ? 22.981 -11.775 -9.175 1.00 84.69 88 LYS A C 1
ATOM 723 O O . LYS A 1 88 ? 23.587 -11.996 -8.129 1.00 84.69 88 LYS A O 1
ATOM 728 N N . THR A 1 89 ? 23.206 -12.483 -10.278 1.00 82.50 89 THR A N 1
ATOM 729 C CA . THR A 1 89 ? 24.278 -13.484 -10.379 1.00 82.50 89 THR A CA 1
ATOM 730 C C . THR A 1 89 ? 25.657 -12.832 -10.500 1.00 82.50 89 THR A C 1
ATOM 732 O O . THR A 1 89 ? 25.780 -11.679 -10.912 1.00 82.50 89 THR A O 1
ATOM 735 N N . TRP A 1 90 ? 26.721 -13.584 -10.194 1.00 75.00 90 TRP A N 1
ATOM 736 C CA . TRP A 1 90 ? 28.108 -13.100 -10.276 1.00 75.00 90 TRP A CA 1
ATOM 737 C C . TRP A 1 90 ? 28.470 -12.544 -11.665 1.00 75.00 90 TRP A C 1
ATOM 739 O O . TRP A 1 90 ? 29.050 -11.463 -11.769 1.00 75.00 90 TRP A O 1
ATOM 749 N N . MET A 1 91 ? 28.021 -13.205 -12.739 1.00 72.56 91 MET A N 1
ATOM 750 C CA . MET A 1 91 ? 28.204 -12.728 -14.120 1.00 72.56 91 MET A CA 1
ATOM 751 C C . MET A 1 91 ? 27.455 -11.418 -14.421 1.00 72.56 91 MET A C 1
ATOM 753 O O . MET A 1 91 ? 27.829 -10.689 -15.332 1.00 72.56 91 MET A O 1
ATOM 757 N N . ARG A 1 92 ? 26.406 -11.096 -13.655 1.00 78.25 92 ARG A N 1
ATOM 758 C CA . ARG A 1 92 ? 25.616 -9.858 -13.770 1.00 78.25 92 ARG A CA 1
ATOM 759 C C . ARG A 1 92 ? 25.993 -8.816 -12.715 1.00 78.25 92 ARG A C 1
ATOM 761 O O . ARG A 1 92 ? 25.274 -7.840 -12.540 1.00 78.25 92 ARG A O 1
ATOM 768 N N . SER A 1 93 ? 27.122 -8.985 -12.027 1.00 77.44 93 SER A N 1
ATOM 769 C CA . SER A 1 93 ? 27.577 -8.076 -10.964 1.00 77.44 93 SER A CA 1
ATOM 770 C C . SER A 1 93 ? 27.828 -6.635 -11.428 1.00 77.44 93 SER A C 1
ATOM 772 O O . SER A 1 93 ? 27.774 -5.728 -10.604 1.00 77.44 93 SER A O 1
ATOM 774 N N . ARG A 1 94 ? 28.059 -6.417 -12.732 1.00 82.75 94 ARG A N 1
ATOM 775 C CA . ARG A 1 94 ? 28.290 -5.095 -13.350 1.00 82.75 94 ARG A CA 1
ATOM 776 C C . ARG A 1 94 ? 27.043 -4.450 -13.974 1.00 82.75 94 ARG A C 1
ATOM 778 O O . ARG A 1 94 ? 27.171 -3.468 -14.699 1.00 82.75 94 ARG A O 1
ATOM 785 N N . ILE A 1 95 ? 25.853 -5.014 -13.770 1.00 86.56 95 ILE A N 1
ATOM 786 C CA . ILE A 1 95 ? 24.614 -4.432 -14.300 1.00 86.56 95 ILE A CA 1
ATOM 787 C C . ILE A 1 95 ? 24.262 -3.136 -13.548 1.00 86.56 95 ILE A C 1
ATOM 789 O O . ILE A 1 95 ? 24.516 -3.041 -12.348 1.00 86.56 95 ILE A O 1
ATOM 793 N N . SER A 1 96 ? 23.682 -2.148 -14.236 1.00 87.94 96 SER A N 1
ATOM 794 C CA . SER A 1 96 ? 23.186 -0.933 -13.578 1.00 87.94 96 SER A CA 1
ATOM 795 C C . SER A 1 96 ? 22.003 -1.249 -12.660 1.00 87.94 96 SER A C 1
ATOM 797 O O . SER A 1 96 ? 21.247 -2.195 -12.908 1.00 87.94 96 SER A O 1
ATOM 799 N N . GLU A 1 97 ? 21.822 -0.440 -11.614 1.00 87.88 97 GLU A N 1
ATOM 800 C CA . GLU A 1 97 ? 20.686 -0.587 -10.696 1.00 87.88 97 GLU A CA 1
ATOM 801 C C . GLU A 1 97 ? 19.347 -0.430 -11.415 1.00 87.88 97 GLU A C 1
ATOM 803 O O . GLU A 1 97 ? 18.441 -1.223 -11.192 1.00 87.88 97 GLU A O 1
ATOM 808 N N . GLU A 1 98 ? 19.253 0.506 -12.360 1.00 89.19 98 GLU A N 1
ATOM 809 C CA . GLU A 1 98 ? 18.069 0.706 -13.202 1.00 89.19 98 GLU A CA 1
ATOM 810 C C . GLU A 1 98 ? 17.651 -0.584 -13.925 1.00 89.19 98 GLU A C 1
ATOM 812 O O . GLU A 1 98 ? 16.501 -1.020 -13.847 1.00 89.19 98 GLU A O 1
ATOM 817 N N . ARG A 1 99 ? 18.606 -1.267 -14.566 1.00 88.62 99 ARG A N 1
ATOM 818 C CA . ARG A 1 99 ? 18.324 -2.507 -15.292 1.00 88.62 99 ARG A CA 1
ATOM 819 C C . ARG A 1 99 ? 18.043 -3.676 -14.346 1.00 88.62 99 ARG A C 1
ATOM 821 O O . ARG A 1 99 ? 17.240 -4.546 -14.681 1.00 88.62 99 ARG A O 1
ATOM 828 N N . LEU A 1 100 ? 18.677 -3.713 -13.172 1.00 90.12 100 LEU A N 1
ATOM 829 C CA . LEU A 1 100 ? 18.363 -4.702 -12.139 1.00 90.12 100 LEU A CA 1
ATOM 830 C C . LEU A 1 100 ? 16.934 -4.521 -11.612 1.00 90.12 100 LEU A C 1
ATOM 832 O O . LEU A 1 100 ? 16.215 -5.510 -11.486 1.00 90.12 100 LEU A O 1
ATOM 836 N N . ASN A 1 101 ? 16.519 -3.281 -11.359 1.00 89.75 101 ASN A N 1
ATOM 837 C CA . ASN A 1 101 ? 15.173 -2.946 -10.906 1.00 89.75 101 ASN A CA 1
ATOM 838 C C . ASN A 1 101 ? 14.132 -3.338 -11.959 1.00 89.75 101 ASN A C 1
ATOM 840 O O . ASN A 1 101 ? 13.161 -4.010 -11.623 1.00 89.75 101 ASN A O 1
ATOM 844 N N . GLY A 1 102 ? 14.379 -3.037 -13.238 1.00 89.75 102 GLY A N 1
ATOM 845 C CA . GLY A 1 102 ? 13.518 -3.491 -14.334 1.00 89.75 102 GLY A CA 1
ATOM 846 C C . GLY A 1 102 ? 13.368 -5.018 -14.384 1.00 89.75 102 GLY A C 1
ATOM 847 O O . GLY A 1 102 ? 12.257 -5.537 -14.451 1.00 89.75 102 GLY A O 1
ATOM 848 N N . LEU A 1 103 ? 14.472 -5.766 -14.260 1.00 89.19 103 LEU A N 1
ATOM 849 C CA . LEU A 1 103 ? 14.435 -7.236 -14.209 1.00 89.19 103 LEU A CA 1
ATOM 850 C C . LEU A 1 103 ? 13.700 -7.773 -12.974 1.00 89.19 103 LEU A C 1
ATOM 852 O O . LEU A 1 103 ? 13.021 -8.797 -13.059 1.00 89.19 103 LEU A O 1
ATOM 856 N N . ALA A 1 104 ? 13.845 -7.109 -11.828 1.00 89.75 104 ALA A N 1
ATOM 857 C CA . ALA A 1 104 ? 13.141 -7.467 -10.605 1.00 89.75 104 ALA A CA 1
ATOM 858 C C . ALA A 1 104 ? 11.629 -7.278 -10.757 1.00 89.75 104 ALA A C 1
ATOM 860 O O . ALA A 1 104 ? 10.871 -8.187 -10.425 1.00 89.75 104 ALA A O 1
ATOM 861 N N . LEU A 1 105 ? 11.201 -6.149 -11.331 1.00 89.38 105 LEU A N 1
ATOM 862 C CA . LEU A 1 105 ? 9.796 -5.8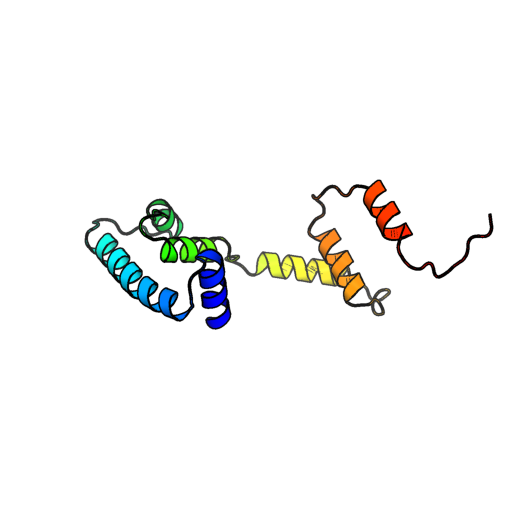72 -11.624 1.00 89.38 105 LEU A CA 1
ATOM 863 C C . LEU A 1 105 ? 9.212 -6.920 -12.575 1.00 89.38 105 LEU A C 1
ATOM 865 O O . LEU A 1 105 ? 8.189 -7.518 -12.251 1.00 89.38 105 LEU A O 1
ATOM 869 N N . LEU A 1 106 ? 9.907 -7.240 -13.670 1.00 88.50 106 LEU A N 1
ATOM 870 C CA . LEU A 1 106 ? 9.493 -8.305 -14.593 1.00 88.50 106 LEU A CA 1
ATOM 871 C C . LEU A 1 106 ? 9.384 -9.676 -13.905 1.00 88.50 106 LEU A C 1
ATOM 873 O O . LEU A 1 106 ? 8.527 -10.483 -14.255 1.00 88.50 106 LEU A O 1
ATOM 877 N N . ASN A 1 107 ? 10.239 -9.966 -12.918 1.00 88.44 107 ASN A N 1
ATOM 878 C CA . ASN A 1 107 ? 10.186 -11.229 -12.184 1.00 88.44 107 ASN A CA 1
ATOM 879 C C . ASN A 1 107 ? 9.029 -11.298 -11.176 1.00 88.44 107 ASN A C 1
ATOM 881 O O . ASN A 1 107 ? 8.451 -12.375 -10.998 1.00 88.44 107 ASN A O 1
ATOM 885 N N . CYS A 1 108 ? 8.712 -10.181 -10.518 1.00 86.31 108 CYS A N 1
ATOM 886 C CA . CYS A 1 108 ? 7.610 -10.074 -9.563 1.00 86.31 108 CYS A CA 1
ATOM 887 C C . CYS A 1 108 ? 6.248 -10.067 -10.270 1.00 86.31 108 CYS A C 1
ATOM 889 O O . CYS A 1 108 ? 5.337 -10.776 -9.854 1.00 86.31 108 CYS A O 1
ATOM 891 N N . TYR A 1 109 ? 6.129 -9.324 -11.369 1.00 87.50 109 TYR A N 1
ATOM 892 C CA . TYR A 1 109 ? 4.877 -9.089 -12.088 1.00 87.50 109 TYR A CA 1
ATOM 893 C C . TYR A 1 109 ? 4.722 -9.971 -13.333 1.00 87.50 109 TYR A C 1
ATOM 895 O O . TYR A 1 109 ? 4.259 -9.527 -14.378 1.00 87.50 109 TYR A O 1
ATOM 903 N N . ARG A 1 110 ? 5.069 -11.257 -13.219 1.00 85.19 110 ARG A N 1
ATOM 904 C CA . ARG A 1 110 ? 4.988 -12.223 -14.335 1.00 85.19 110 ARG A CA 1
ATOM 905 C C . ARG A 1 110 ? 3.579 -12.461 -14.885 1.00 85.19 110 ARG A C 1
ATOM 907 O O . ARG A 1 110 ? 3.450 -12.981 -15.985 1.00 85.19 110 ARG A O 1
ATOM 914 N N . ASN A 1 111 ? 2.549 -12.112 -14.119 1.00 88.69 111 ASN A N 1
ATOM 915 C CA . ASN A 1 111 ? 1.150 -12.316 -14.496 1.00 88.69 111 ASN A CA 1
ATOM 916 C C . ASN A 1 111 ? 0.569 -11.144 -15.302 1.00 88.69 111 ASN A C 1
ATOM 918 O O . ASN A 1 111 ? -0.581 -11.216 -15.721 1.00 88.69 111 ASN A O 1
ATOM 922 N N . ILE A 1 112 ? 1.331 -10.063 -15.486 1.00 89.56 112 ILE A N 1
ATOM 923 C CA . ILE A 1 112 ? 0.915 -8.928 -16.308 1.00 89.56 112 ILE A CA 1
ATOM 924 C C . ILE A 1 112 ? 1.302 -9.242 -17.754 1.00 89.56 112 ILE A C 1
ATOM 926 O O . ILE A 1 112 ? 2.477 -9.469 -18.047 1.00 89.56 112 ILE A O 1
ATOM 930 N N . SER A 1 113 ? 0.317 -9.290 -18.650 1.00 87.69 113 SER A N 1
ATOM 931 C CA . SER A 1 113 ? 0.563 -9.427 -20.086 1.00 87.69 113 SER A CA 1
ATOM 932 C C . SER A 1 113 ? 1.203 -8.150 -20.619 1.00 87.69 113 SER A C 1
ATOM 934 O O . SER A 1 113 ? 0.694 -7.060 -20.368 1.00 87.69 113 SER A O 1
ATOM 936 N N . ILE A 1 114 ? 2.296 -8.292 -21.361 1.00 86.94 114 ILE A N 1
ATOM 937 C CA . ILE A 1 114 ? 3.002 -7.177 -21.992 1.00 86.94 114 ILE A CA 1
ATOM 938 C C . ILE A 1 114 ? 2.740 -7.258 -23.492 1.00 86.94 114 ILE A C 1
ATOM 940 O O . ILE A 1 114 ? 2.967 -8.313 -24.091 1.00 86.94 114 ILE A O 1
ATOM 944 N N . ASP A 1 115 ? 2.273 -6.160 -24.082 1.00 92.19 115 ASP A N 1
ATOM 945 C CA . ASP A 1 115 ? 2.136 -6.054 -25.528 1.00 92.19 115 ASP A CA 1
ATOM 946 C C . ASP A 1 115 ? 3.520 -5.923 -26.173 1.00 92.19 115 ASP A C 1
ATOM 948 O O . ASP A 1 115 ? 4.319 -5.044 -25.846 1.00 92.19 115 ASP A O 1
ATOM 952 N N . CYS A 1 116 ? 3.826 -6.849 -27.076 1.00 90.12 116 CYS A N 1
ATOM 953 C CA . CYS A 1 116 ? 5.102 -6.861 -27.771 1.00 90.12 116 CYS A CA 1
ATOM 954 C C . CYS A 1 116 ? 5.217 -5.699 -28.764 1.00 90.12 116 CYS A C 1
ATOM 956 O O . CYS A 1 116 ? 6.331 -5.219 -28.968 1.00 90.12 116 CYS A O 1
ATOM 958 N N . GLU A 1 117 ? 4.109 -5.239 -29.353 1.00 93.25 117 GLU A N 1
ATOM 959 C CA . GLU A 1 117 ? 4.117 -4.108 -30.289 1.00 93.25 117 GLU A CA 1
ATOM 960 C C . GLU A 1 117 ? 4.509 -2.819 -29.563 1.00 93.25 117 GLU A C 1
ATOM 962 O O . GLU A 1 117 ? 5.454 -2.143 -29.971 1.00 93.25 117 GLU A O 1
ATOM 967 N N . GLU A 1 118 ? 3.900 -2.561 -28.403 1.00 92.19 118 GLU A N 1
ATOM 968 C CA . GLU A 1 118 ? 4.227 -1.410 -27.555 1.00 92.19 118 GLU A CA 1
ATOM 969 C C . GLU A 1 118 ? 5.707 -1.402 -27.133 1.00 92.19 118 GLU A C 1
ATOM 971 O O . GLU A 1 118 ? 6.380 -0.370 -27.191 1.00 92.19 118 GLU A O 1
ATOM 976 N N . VAL A 1 119 ? 6.259 -2.564 -26.765 1.00 89.00 119 VAL A N 1
ATOM 977 C CA . VAL A 1 119 ? 7.679 -2.682 -26.393 1.00 89.00 119 VAL A CA 1
ATOM 978 C C . VAL A 1 119 ? 8.601 -2.390 -27.578 1.00 89.00 119 VAL A C 1
ATOM 980 O O . VAL A 1 119 ? 9.646 -1.760 -27.397 1.00 89.00 119 VAL A O 1
ATOM 983 N N . ILE A 1 120 ? 8.248 -2.850 -28.782 1.00 89.69 120 ILE A N 1
ATOM 984 C CA . ILE A 1 120 ? 9.031 -2.599 -29.998 1.00 89.69 120 ILE A CA 1
ATOM 985 C C . ILE A 1 120 ? 9.018 -1.109 -30.336 1.00 89.69 120 ILE A C 1
ATOM 987 O O . ILE A 1 120 ? 10.083 -0.541 -30.595 1.00 89.69 120 ILE A O 1
ATOM 991 N N . ASP A 1 121 ? 7.848 -0.475 -30.286 1.00 92.31 121 ASP A N 1
ATOM 992 C CA . ASP A 1 121 ? 7.689 0.951 -30.560 1.00 92.31 121 ASP A CA 1
ATOM 993 C C . ASP A 1 121 ? 8.461 1.807 -29.553 1.00 92.31 121 ASP A C 1
ATOM 995 O O . ASP A 1 121 ? 9.181 2.735 -29.934 1.00 92.31 121 ASP A O 1
ATOM 999 N N . GLU A 1 122 ? 8.391 1.469 -28.264 1.00 89.69 122 GLU A N 1
ATOM 1000 C CA . GLU A 1 122 ? 9.133 2.173 -27.219 1.00 89.69 122 GLU A CA 1
ATOM 1001 C C . GLU A 1 122 ? 10.647 1.978 -27.370 1.00 89.69 122 GLU A C 1
ATOM 1003 O O . GLU A 1 122 ? 11.430 2.928 -27.271 1.00 89.69 122 GLU A O 1
ATOM 1008 N N . PHE A 1 123 ? 11.086 0.763 -27.711 1.00 85.25 123 PHE A N 1
ATOM 1009 C CA . PHE A 1 123 ? 12.491 0.491 -27.994 1.00 85.25 123 PHE A CA 1
ATOM 1010 C C . PHE A 1 123 ? 12.984 1.247 -29.237 1.00 85.25 123 PHE A C 1
ATOM 1012 O O . PHE A 1 123 ? 14.123 1.729 -29.257 1.00 85.25 123 PHE A O 1
ATOM 1019 N N . ALA A 1 124 ? 12.139 1.405 -30.260 1.00 87.38 124 ALA A N 1
ATOM 1020 C CA . ALA A 1 124 ? 12.466 2.129 -31.484 1.00 87.38 124 ALA A CA 1
ATOM 1021 C C . ALA A 1 124 ? 12.693 3.633 -31.255 1.00 87.38 124 ALA A C 1
ATOM 1023 O O . ALA A 1 124 ? 13.511 4.218 -31.967 1.00 87.38 124 ALA A O 1
ATOM 1024 N N . LYS A 1 125 ? 12.047 4.237 -30.248 1.00 87.69 125 LYS A N 1
ATOM 1025 C CA . LYS A 1 125 ? 12.277 5.639 -29.843 1.00 87.69 125 LYS A CA 1
ATOM 1026 C C . LYS A 1 125 ? 13.652 5.859 -29.203 1.00 87.69 125 LYS A C 1
ATOM 1028 O O . LYS A 1 125 ? 14.154 6.983 -29.190 1.00 87.69 125 LYS A O 1
ATOM 1033 N N . SER A 1 126 ? 14.272 4.812 -28.653 1.00 81.50 126 SER A N 1
ATOM 1034 C CA . SER A 1 126 ? 15.567 4.932 -27.980 1.00 81.50 126 SER A CA 1
ATOM 1035 C C . SER A 1 126 ? 16.704 5.224 -28.969 1.00 81.50 126 SER A C 1
ATOM 1037 O O . SER A 1 126 ? 16.758 4.687 -30.079 1.00 81.50 126 SER A O 1
ATOM 1039 N N . LYS A 1 127 ? 17.653 6.085 -28.569 1.00 75.81 127 LYS A N 1
ATOM 1040 C CA . LYS A 1 127 ? 18.813 6.429 -29.403 1.00 75.81 127 LYS A CA 1
ATOM 1041 C C . LYS A 1 127 ? 19.673 5.181 -29.617 1.00 75.81 127 LYS A C 1
ATOM 1043 O O . LYS A 1 127 ? 20.368 4.724 -28.707 1.00 75.81 127 LYS A O 1
ATOM 1048 N N . ARG A 1 128 ? 19.619 4.630 -30.829 1.00 70.38 128 ARG A N 1
ATOM 1049 C CA . ARG A 1 128 ? 20.360 3.421 -31.202 1.00 70.38 128 ARG A CA 1
ATOM 1050 C C . ARG A 1 128 ? 21.863 3.697 -31.161 1.00 70.38 128 ARG A C 1
ATOM 1052 O O . ARG A 1 128 ? 22.325 4.768 -31.543 1.00 70.38 128 ARG A O 1
ATOM 1059 N N . ARG A 1 129 ? 22.633 2.719 -30.675 1.00 68.31 129 ARG A N 1
ATOM 1060 C CA . ARG A 1 129 ? 24.109 2.763 -30.670 1.00 68.31 129 ARG A CA 1
ATOM 1061 C C . ARG A 1 129 ? 24.733 2.245 -31.972 1.00 68.31 129 ARG A C 1
ATOM 1063 O O . ARG A 1 129 ? 25.948 2.308 -32.104 1.00 68.31 129 ARG A O 1
ATOM 1070 N N . MET A 1 130 ? 23.925 1.695 -32.878 1.00 67.31 130 MET A N 1
ATOM 1071 C CA . MET A 1 130 ? 24.356 1.050 -34.119 1.00 67.31 130 MET A CA 1
ATOM 1072 C C . MET A 1 130 ? 23.406 1.465 -35.243 1.00 67.31 130 MET A C 1
ATOM 1074 O O . MET A 1 130 ? 22.189 1.328 -35.087 1.00 67.31 130 MET A O 1
ATOM 1078 N N . ASP A 1 131 ? 23.965 1.932 -36.357 1.00 62.16 131 ASP A N 1
ATOM 1079 C CA . ASP A 1 131 ? 23.227 2.158 -37.597 1.00 62.16 131 ASP A CA 1
ATOM 1080 C C . ASP A 1 131 ? 23.186 0.844 -38.380 1.00 62.16 131 ASP A C 1
ATOM 1082 O O . ASP A 1 131 ? 24.224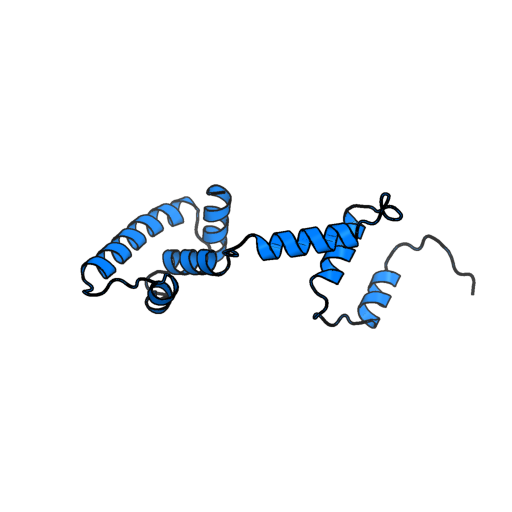 0.286 -38.740 1.00 62.16 131 ASP A O 1
ATOM 1086 N N . PHE A 1 132 ? 21.986 0.319 -38.619 1.00 63.91 132 PHE A N 1
ATOM 1087 C CA . PHE A 1 132 ? 21.816 -0.798 -39.541 1.00 63.91 132 PHE A CA 1
ATOM 1088 C C . PHE A 1 132 ? 21.751 -0.226 -40.953 1.00 63.91 132 PHE A C 1
ATOM 1090 O O . PHE A 1 132 ? 20.776 0.431 -41.316 1.00 63.91 132 PHE A O 1
ATOM 1097 N N . VAL A 1 133 ? 22.809 -0.454 -41.727 1.00 60.47 133 VAL A N 1
ATOM 1098 C CA . VAL A 1 133 ? 22.773 -0.273 -43.179 1.00 60.47 133 VAL A CA 1
ATOM 1099 C C . VAL A 1 133 ? 21.936 -1.425 -43.731 1.00 60.47 133 VAL A C 1
ATOM 1101 O O . VAL A 1 133 ? 22.300 -2.585 -43.532 1.00 60.47 133 VAL A O 1
ATOM 1104 N N . LEU A 1 134 ? 20.787 -1.094 -44.323 1.00 47.91 134 LEU A N 1
ATOM 1105 C CA . LEU A 1 134 ? 19.960 -2.033 -45.085 1.00 47.91 134 LEU A CA 1
ATOM 1106 C C . LEU A 1 134 ? 20.574 -2.279 -46.464 1.00 47.91 134 LEU A C 1
ATOM 1108 O O . LEU A 1 134 ? 21.051 -1.291 -47.068 1.00 47.91 134 LEU A O 1
#

InterPro domains:
  IPR008906 HAT, C-terminal dimerisation domain [PF05699] (48-111)
  IPR012337 Ribonuclease H-like superfamily [SSF53098] (49-111)
  IPR052958 Interferon-induced PKR regulator [PTHR46289] (13-131)